Protein AF-A0AAE1JPR7-F1 (afdb_monomer_lite)

Foldseek 3Di:
DAFFADQDDDVPPHSDATQGQWDWDFADDPDPPGTDIDTLPGAAPPDRDRGFADKDWADDPPPDDIWIWTCDQFWIWTQDSVVSYTHTQDGNPDHADPPWAWAWYDDPQKIKTKTWDDPPPPPPPDPPDPPQADQTKIKIWIARNVVRDIDIDIDGDPDSDDDRNNPDDDDDDDDPDDD

InterPro domains:
  IPR015915 Kelch-type beta-propeller [G3DSA:2.120.10.80] (1-160)
  IPR015915 Kelch-type beta-propeller [SSF117281] (16-153)

pLDDT: mean 71.22, std 17.18, range [36.12, 96.44]

Organism: NCBI:txid499986

Sequence (179 aa):
MGGYGASNTISGVFPGDEYYRDAVVMELKNGFDGGKWREAGDMWGEEERMRFGKIIVVEDENQGCPSIFMLDGNEILRYDMSLNRWLYESRVPRKAPHNSSLGFVALDGELYVMTHSSVVDMTETRRRTRQHKRKGTLFIQIYNLKKKTWRSLVTKLPFSYPIDINNAILSSICLNWKV

Secondary structure (DSSP, 8-state):
-EE--EEEEETTTEEEEEE---EEEEE--SSSS-PEEEE---SSTTS--S---EEEEE--TTSPPPEEEEEETTEEEEEETTTTEEEEEEE-SSPPPTTPPEEEEEETTEEEEEEEE----TT-TT-TTS-TT---EEEEEEEETTTTEEEEEEEE-S-SS---TTTPPP---------

Radius of gyration: 19.96 Å; chains: 1; bounding box: 52×47×48 Å

Structure (mmCIF, N/CA/C/O backbone):
data_AF-A0AAE1JPR7-F1
#
_entry.id   AF-A0AAE1JPR7-F1
#
loop_
_atom_site.group_PDB
_atom_site.id
_atom_site.type_symbol
_atom_site.label_atom_id
_atom_site.label_alt_id
_atom_site.label_comp_id
_atom_site.label_asym_id
_atom_site.label_entity_id
_atom_site.label_seq_id
_atom_site.pdbx_PDB_ins_code
_atom_site.Cartn_x
_atom_site.Cartn_y
_atom_site.Cartn_z
_atom_site.occupancy
_atom_site.B_iso_or_equiv
_atom_site.auth_seq_id
_atom_site.auth_comp_id
_atom_site.auth_asym_id
_atom_site.auth_atom_id
_atom_site.pdbx_PDB_model_num
ATOM 1 N N . MET A 1 1 ? -5.648 12.099 -0.580 1.00 54.22 1 MET A N 1
ATOM 2 C CA . MET A 1 1 ? -4.533 12.593 0.248 1.00 54.22 1 MET A CA 1
ATOM 3 C C . MET A 1 1 ? -3.354 12.836 -0.658 1.00 54.22 1 MET A C 1
ATOM 5 O O . MET A 1 1 ? -3.000 11.948 -1.422 1.00 54.22 1 MET A O 1
ATOM 9 N N . GLY A 1 2 ? -2.799 14.032 -0.607 1.00 52.94 2 GLY A N 1
ATOM 10 C CA . GLY A 1 2 ? -1.578 14.391 -1.311 1.00 52.94 2 GLY A CA 1
ATOM 11 C C . GLY A 1 2 ? -0.968 15.570 -0.581 1.00 52.94 2 GLY A C 1
ATOM 12 O O . GLY A 1 2 ? -1.716 16.414 -0.088 1.00 52.94 2 GLY A O 1
ATOM 13 N N . GLY A 1 3 ? 0.352 15.577 -0.450 1.00 47.31 3 GLY A N 1
ATOM 14 C CA . GLY A 1 3 ? 1.070 16.749 0.017 1.00 47.31 3 GLY A CA 1
ATOM 15 C C . GLY A 1 3 ? 1.756 17.434 -1.142 1.00 47.31 3 GLY A C 1
ATOM 16 O O . GLY A 1 3 ? 2.196 16.766 -2.076 1.00 47.31 3 GLY A O 1
ATOM 17 N N . TYR A 1 4 ? 1.843 18.756 -1.076 1.00 48.88 4 TYR A N 1
ATOM 18 C CA . TYR A 1 4 ? 2.695 19.558 -1.944 1.00 48.88 4 TYR A CA 1
ATOM 19 C C . TYR A 1 4 ? 3.700 20.272 -1.052 1.00 48.88 4 TYR A C 1
ATOM 21 O O . TYR A 1 4 ? 3.312 21.034 -0.172 1.00 48.88 4 TYR A O 1
ATOM 29 N N . GLY A 1 5 ? 4.985 19.977 -1.241 1.00 46.78 5 GLY A N 1
ATOM 30 C CA . GLY A 1 5 ? 6.045 20.704 -0.564 1.00 46.78 5 GLY A CA 1
ATOM 31 C C . GLY A 1 5 ? 6.170 22.122 -1.102 1.00 46.78 5 GLY A C 1
ATOM 32 O O . GLY A 1 5 ? 5.936 22.366 -2.288 1.00 46.78 5 GLY A O 1
ATOM 33 N N . ALA A 1 6 ? 6.568 23.059 -0.242 1.00 47.19 6 ALA A N 1
ATOM 34 C CA . ALA A 1 6 ? 7.059 24.346 -0.707 1.00 47.19 6 ALA A CA 1
ATOM 35 C C . ALA A 1 6 ? 8.319 24.105 -1.554 1.00 47.19 6 ALA A C 1
ATOM 37 O O . ALA A 1 6 ? 9.256 23.436 -1.117 1.00 47.19 6 ALA A O 1
ATOM 38 N N . SER A 1 7 ? 8.342 24.625 -2.780 1.00 46.25 7 SER A N 1
ATOM 39 C CA . SER A 1 7 ? 9.504 24.525 -3.658 1.00 46.25 7 SER A CA 1
ATOM 40 C C . SER A 1 7 ? 10.636 25.395 -3.111 1.00 46.25 7 SER A C 1
ATOM 42 O O . SER A 1 7 ? 10.668 26.598 -3.370 1.00 46.25 7 SER A O 1
ATOM 44 N N . ASN A 1 8 ? 11.589 24.817 -2.383 1.00 45.84 8 ASN A N 1
ATOM 45 C CA . ASN A 1 8 ? 12.854 25.502 -2.149 1.00 45.84 8 ASN A CA 1
ATOM 46 C C . ASN A 1 8 ? 13.692 25.372 -3.419 1.00 45.84 8 ASN A C 1
ATOM 48 O O . ASN A 1 8 ? 14.137 24.287 -3.783 1.00 45.84 8 ASN A O 1
ATOM 52 N N . THR A 1 9 ? 13.866 26.473 -4.144 1.00 46.25 9 THR A N 1
ATOM 53 C CA . THR A 1 9 ? 14.738 26.510 -5.319 1.00 46.25 9 THR A CA 1
ATOM 54 C C . THR A 1 9 ? 16.204 26.515 -4.884 1.00 46.25 9 THR A C 1
ATOM 56 O O . THR A 1 9 ? 16.616 27.428 -4.168 1.00 46.25 9 THR A O 1
ATOM 59 N N . ILE A 1 10 ? 17.028 25.587 -5.373 1.00 45.53 10 ILE A N 1
ATOM 60 C CA . ILE A 1 10 ? 18.482 25.777 -5.380 1.00 45.53 10 ILE A CA 1
ATOM 61 C C . ILE A 1 10 ? 18.782 26.886 -6.394 1.00 45.53 10 ILE A C 1
ATOM 63 O O . ILE A 1 10 ? 18.442 26.786 -7.576 1.00 45.53 10 ILE A O 1
ATOM 67 N N . SER A 1 11 ? 19.400 27.970 -5.918 1.00 48.72 11 SER A N 1
ATOM 68 C CA . SER A 1 11 ? 19.859 29.102 -6.741 1.00 48.72 11 SER A CA 1
ATOM 69 C C . SER A 1 11 ? 18.761 29.820 -7.557 1.00 48.72 11 SER A C 1
ATOM 71 O O . SER A 1 11 ? 19.055 30.494 -8.537 1.00 48.72 11 SER A O 1
ATOM 73 N N . GLY A 1 12 ? 17.484 29.699 -7.171 1.00 49.91 12 GLY A N 1
ATOM 74 C CA . GLY A 1 12 ? 16.370 30.388 -7.841 1.00 49.91 12 GLY A CA 1
ATOM 75 C C . GLY A 1 12 ? 15.903 29.776 -9.170 1.00 49.91 12 GLY A C 1
ATOM 76 O O . GLY A 1 12 ? 15.055 30.376 -9.825 1.00 49.91 12 GLY A O 1
ATOM 77 N N . VAL A 1 13 ? 16.426 28.611 -9.586 1.00 50.47 13 VAL A N 1
ATOM 78 C CA . VAL A 1 13 ? 16.137 28.035 -10.922 1.00 50.47 13 VAL A CA 1
ATOM 79 C C . VAL A 1 13 ? 15.752 26.551 -10.890 1.00 50.47 13 VAL A C 1
ATOM 81 O O . VAL A 1 13 ? 14.931 26.127 -11.699 1.00 50.47 13 VAL A O 1
ATOM 84 N N . PHE A 1 14 ? 16.281 25.754 -9.957 1.00 39.28 14 PHE A N 1
ATOM 85 C CA . PHE A 1 14 ? 15.976 24.320 -9.870 1.00 39.28 14 PHE A CA 1
ATOM 86 C C . PHE A 1 14 ? 15.241 23.998 -8.565 1.00 39.28 14 PHE A C 1
ATOM 88 O O . PHE A 1 14 ? 15.759 24.365 -7.512 1.00 39.28 14 PHE A O 1
ATOM 95 N N . PRO A 1 15 ? 14.068 23.331 -8.581 1.00 43.97 15 PRO A N 1
ATOM 96 C CA . PRO A 1 15 ? 13.446 22.836 -7.355 1.00 43.97 15 PRO A CA 1
ATOM 97 C C . PRO A 1 15 ? 14.413 21.845 -6.703 1.00 43.97 15 PRO A C 1
ATOM 99 O O . PRO A 1 15 ? 14.786 20.839 -7.301 1.00 43.97 15 PRO A O 1
ATOM 102 N N . GLY A 1 16 ? 14.907 22.235 -5.534 1.00 47.12 16 GLY A N 1
ATOM 103 C CA . GLY A 1 16 ? 16.112 21.696 -4.933 1.00 47.12 16 GLY A CA 1
ATOM 104 C C . GLY A 1 16 ? 15.912 20.434 -4.133 1.00 47.12 16 GLY A C 1
ATOM 105 O O . GLY A 1 16 ? 16.775 19.581 -4.188 1.00 47.12 16 GLY A O 1
ATOM 106 N N . ASP A 1 17 ? 14.783 20.318 -3.442 1.00 44.16 17 ASP A N 1
ATOM 107 C CA . ASP A 1 17 ? 14.346 19.126 -2.723 1.00 44.16 17 ASP A CA 1
ATOM 108 C C . ASP A 1 17 ? 12.854 19.308 -2.395 1.00 44.16 17 ASP A C 1
ATOM 110 O O . ASP A 1 17 ? 12.421 20.382 -1.962 1.00 44.16 17 ASP A O 1
ATOM 114 N N . GLU A 1 18 ? 12.039 18.287 -2.665 1.00 52.62 18 GLU A N 1
ATOM 115 C CA . GLU A 1 18 ? 10.588 18.321 -2.452 1.00 52.62 18 GLU A CA 1
ATOM 116 C C . GLU A 1 18 ? 10.255 17.923 -0.999 1.00 52.62 18 GLU A C 1
ATOM 118 O O . GLU A 1 18 ? 10.012 16.758 -0.701 1.00 52.62 18 GLU A O 1
ATOM 123 N N . TYR A 1 19 ? 10.242 18.876 -0.064 1.00 50.69 19 TYR A N 1
ATOM 124 C CA . TYR A 1 19 ? 9.853 18.613 1.331 1.00 50.69 19 TYR A CA 1
ATOM 125 C C . TYR A 1 19 ? 8.326 18.529 1.473 1.00 50.69 19 TYR A C 1
ATOM 127 O O 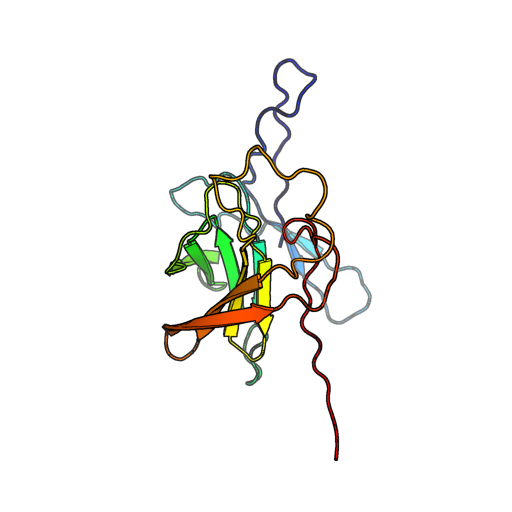. TYR A 1 19 ? 7.648 19.547 1.593 1.00 50.69 19 TYR A O 1
ATOM 135 N N . TYR A 1 20 ? 7.760 17.322 1.460 1.00 55.62 20 TYR A N 1
ATOM 136 C CA . TYR A 1 20 ? 6.313 17.098 1.572 1.00 55.62 20 TYR A CA 1
ATOM 137 C C . TYR A 1 20 ? 5.858 16.954 3.031 1.00 55.62 20 TYR A C 1
ATOM 139 O O . TYR A 1 20 ? 5.716 15.839 3.532 1.00 55.62 20 TYR A O 1
ATOM 147 N N . ARG A 1 21 ? 5.613 18.073 3.721 1.00 53.31 21 ARG A N 1
ATOM 148 C CA . ARG A 1 21 ? 5.190 18.034 5.132 1.00 53.31 21 ARG A CA 1
ATOM 149 C C . ARG A 1 21 ? 3.712 17.698 5.343 1.00 53.31 21 ARG A C 1
ATOM 151 O O . ARG A 1 21 ? 3.419 16.870 6.200 1.00 53.31 21 ARG A O 1
ATOM 158 N N . ASP A 1 22 ? 2.802 18.219 4.520 1.00 61.44 22 ASP A N 1
ATOM 159 C CA . ASP A 1 22 ? 1.376 18.212 4.881 1.00 61.44 22 ASP A CA 1
ATOM 160 C C . ASP A 1 22 ? 0.512 17.553 3.808 1.00 61.44 22 ASP A C 1
ATOM 162 O O . ASP A 1 22 ? 0.595 17.920 2.639 1.00 61.44 22 ASP A O 1
ATOM 166 N N . ALA A 1 23 ? -0.340 16.590 4.180 1.00 70.94 23 ALA A N 1
ATOM 167 C CA . ALA A 1 23 ? -1.385 16.112 3.276 1.00 70.94 23 ALA A CA 1
ATOM 168 C C . ALA A 1 23 ? -2.651 16.948 3.415 1.00 70.94 23 ALA A C 1
ATOM 170 O O . ALA A 1 23 ? -3.045 17.336 4.512 1.00 70.94 23 ALA A O 1
ATOM 171 N N . VAL A 1 24 ? -3.345 17.142 2.299 1.00 73.56 24 VAL A N 1
ATOM 172 C CA . VAL A 1 24 ? -4.694 17.706 2.294 1.00 73.56 24 VAL A CA 1
ATOM 173 C C . VAL A 1 24 ? -5.743 16.620 2.071 1.00 73.56 24 VAL A C 1
ATOM 175 O O . VAL A 1 24 ? -5.565 15.675 1.285 1.00 73.56 24 VAL A O 1
ATOM 178 N N . VAL A 1 25 ? -6.858 16.758 2.781 1.00 76.62 25 VAL A N 1
ATOM 179 C CA . VAL A 1 25 ? -8.041 15.902 2.678 1.00 76.62 25 VAL A CA 1
ATOM 180 C C . VAL A 1 25 ? -9.200 16.760 2.195 1.00 76.62 25 VAL A C 1
ATOM 182 O O . VAL A 1 25 ? -9.411 17.864 2.693 1.00 76.62 25 VAL A O 1
ATOM 185 N N . MET A 1 26 ? -9.949 16.254 1.218 1.00 78.94 26 MET A N 1
ATOM 186 C CA . MET A 1 26 ? -11.197 16.871 0.789 1.00 78.94 26 MET A CA 1
ATOM 187 C C . MET A 1 26 ? -12.350 16.212 1.537 1.00 78.94 26 MET A C 1
ATOM 189 O O . MET A 1 26 ? -12.561 15.004 1.427 1.00 78.94 26 MET A O 1
ATOM 193 N N . GLU A 1 27 ? -13.099 17.007 2.287 1.00 77.56 27 GLU A N 1
ATOM 194 C CA . GLU A 1 27 ? -14.350 16.576 2.893 1.00 77.56 27 GLU A CA 1
ATOM 195 C C . GLU A 1 27 ? -15.466 16.682 1.853 1.00 77.56 27 GLU A C 1
ATOM 197 O O . GLU A 1 27 ? -15.906 17.781 1.512 1.00 77.56 27 GLU A O 1
ATOM 202 N N . LEU A 1 28 ? -15.911 15.538 1.336 1.00 69.62 28 LEU A N 1
ATOM 203 C CA . LEU A 1 28 ? -17.094 15.451 0.486 1.00 69.62 28 LEU A CA 1
ATOM 204 C C . LEU A 1 28 ? -18.331 15.477 1.387 1.00 69.62 28 LEU A C 1
ATOM 206 O O . LEU A 1 28 ? -18.575 14.538 2.143 1.00 69.62 28 LEU A O 1
ATOM 210 N N . LYS A 1 29 ? -19.108 16.559 1.327 1.00 70.44 29 LYS A N 1
ATOM 211 C CA . LYS A 1 29 ? -20.447 16.587 1.926 1.00 70.44 29 LYS A CA 1
ATOM 212 C C . LYS A 1 29 ? -21.425 15.898 0.977 1.00 70.44 29 LYS A C 1
ATOM 214 O O . LYS A 1 29 ? -21.203 15.881 -0.228 1.00 70.44 29 LYS A O 1
ATOM 219 N N . ASN A 1 30 ? -22.507 15.331 1.512 1.00 56.31 30 ASN A N 1
ATOM 220 C CA . ASN A 1 30 ? -23.567 14.736 0.695 1.00 56.31 30 ASN A CA 1
ATOM 221 C C . ASN A 1 30 ? -24.214 15.822 -0.186 1.00 56.31 30 ASN A C 1
ATOM 223 O O . ASN A 1 30 ? -25.094 16.548 0.269 1.00 56.31 30 ASN A O 1
ATOM 227 N N . GLY A 1 31 ? -23.741 15.957 -1.426 1.00 62.38 31 GLY A N 1
ATOM 228 C CA . GLY A 1 31 ? -24.182 16.956 -2.398 1.00 62.38 31 GLY A CA 1
ATOM 229 C C . GLY A 1 31 ? -23.078 17.315 -3.398 1.00 62.38 31 GLY A C 1
ATOM 230 O O . GLY A 1 31 ? -21.902 17.069 -3.155 1.00 62.38 31 GLY A O 1
ATOM 231 N N . PHE A 1 32 ? -23.459 17.905 -4.533 1.00 56.16 32 PHE A N 1
ATOM 232 C CA . PHE A 1 32 ? -22.534 18.359 -5.587 1.00 56.16 32 PHE A CA 1
ATOM 233 C C . PHE A 1 32 ? -21.767 19.649 -5.230 1.00 56.16 32 PHE A C 1
ATOM 235 O O . PHE A 1 32 ? -21.014 20.162 -6.057 1.00 56.16 32 PHE A O 1
ATOM 242 N N . ASP A 1 33 ? -21.944 20.174 -4.014 1.00 59.47 33 ASP A N 1
ATOM 243 C CA . ASP A 1 33 ? -21.195 21.324 -3.516 1.00 59.47 33 ASP A CA 1
ATOM 244 C C . ASP A 1 33 ? -19.767 20.889 -3.196 1.00 59.47 33 ASP A C 1
ATOM 246 O O . ASP A 1 33 ? -19.515 20.196 -2.208 1.00 59.47 33 ASP A O 1
ATOM 250 N N . GLY A 1 34 ? -18.848 21.278 -4.086 1.00 60.34 34 GLY A N 1
ATOM 251 C CA . GLY A 1 34 ? -17.422 20.971 -4.043 1.00 60.34 34 GLY A CA 1
ATOM 252 C C . GLY A 1 34 ? -16.866 20.920 -2.620 1.00 60.34 34 GLY A C 1
ATOM 253 O O . GLY A 1 34 ? -16.976 21.876 -1.852 1.00 60.34 34 GLY A O 1
ATOM 254 N N . GLY A 1 35 ? -16.295 19.766 -2.273 1.00 71.62 35 GLY A N 1
ATOM 255 C CA . GLY A 1 35 ? -15.846 19.464 -0.922 1.00 71.62 35 GLY A CA 1
ATOM 256 C C . GLY A 1 35 ? -14.831 20.469 -0.377 1.00 71.62 35 GLY A C 1
ATOM 257 O O . GLY A 1 35 ? -14.044 21.065 -1.117 1.00 71.62 35 GLY A O 1
ATOM 258 N N . LYS A 1 36 ? -14.825 20.653 0.946 1.00 80.81 36 LYS A N 1
ATOM 259 C CA . LYS A 1 36 ? -13.883 21.565 1.605 1.00 80.81 36 LYS A CA 1
ATOM 260 C C . LYS A 1 36 ? -12.538 20.866 1.775 1.00 80.81 36 LYS A C 1
ATOM 262 O O . LYS A 1 36 ? -12.458 19.824 2.424 1.00 80.81 36 LYS A O 1
ATOM 267 N N . TRP A 1 37 ? -11.479 21.451 1.223 1.00 79.44 37 TRP A N 1
ATOM 268 C CA . TRP A 1 37 ? -10.114 21.034 1.528 1.00 79.44 37 TRP A CA 1
ATOM 269 C C . TRP A 1 37 ? -9.733 21.465 2.943 1.00 79.44 37 TRP A C 1
ATOM 271 O O . TRP A 1 37 ? -10.009 22.594 3.357 1.00 79.44 37 TRP A O 1
ATOM 281 N N . ARG A 1 38 ? -9.086 20.567 3.679 1.00 79.88 38 ARG A N 1
ATOM 282 C CA . ARG A 1 38 ? -8.457 20.853 4.968 1.00 79.88 38 ARG A CA 1
ATOM 283 C C . ARG A 1 38 ? -7.104 20.164 5.049 1.00 79.88 38 ARG A C 1
ATOM 285 O O . ARG A 1 38 ? -6.917 19.093 4.468 1.00 79.88 38 ARG A O 1
ATOM 292 N N . GLU A 1 39 ? -6.184 20.771 5.780 1.00 78.88 39 GLU A N 1
ATOM 293 C CA . GLU A 1 39 ? -4.924 20.131 6.142 1.00 78.88 39 GLU A CA 1
ATOM 294 C C . GLU A 1 39 ? -5.205 18.951 7.079 1.00 78.88 39 GLU A C 1
ATOM 296 O O . GLU A 1 39 ? -6.048 19.037 7.976 1.00 78.88 39 GLU A O 1
ATOM 301 N N . ALA A 1 40 ? -4.530 17.828 6.837 1.00 76.25 40 ALA A N 1
ATOM 302 C CA . ALA A 1 40 ? -4.590 16.656 7.702 1.00 76.25 40 ALA A CA 1
ATOM 303 C C . ALA A 1 40 ? -3.801 16.870 9.005 1.00 76.25 40 ALA A C 1
ATOM 305 O O . ALA A 1 40 ? -4.055 16.173 9.979 1.00 76.25 40 ALA A O 1
ATOM 306 N N . GLY A 1 41 ? -2.880 17.839 9.044 1.00 77.00 41 GLY A N 1
ATOM 307 C CA . GLY A 1 41 ? -1.943 18.038 10.152 1.00 77.00 41 GLY A CA 1
ATOM 308 C C . GLY A 1 41 ? -0.764 17.060 10.106 1.00 77.00 41 GLY A C 1
ATOM 309 O O . GLY A 1 41 ? -0.549 16.391 9.096 1.00 77.00 41 GLY A O 1
ATOM 310 N N . ASP A 1 42 ? -0.007 16.973 11.203 1.00 78.69 42 ASP A N 1
ATOM 311 C CA . ASP A 1 42 ? 1.161 16.088 11.307 1.00 78.69 42 ASP A CA 1
ATOM 312 C C . ASP A 1 42 ? 0.754 14.609 11.218 1.00 78.69 42 ASP A C 1
ATOM 314 O O . ASP A 1 42 ? 0.026 14.101 12.077 1.00 78.69 42 ASP A O 1
ATOM 318 N N . MET A 1 43 ? 1.250 13.936 10.175 1.00 79.38 43 MET A N 1
ATOM 3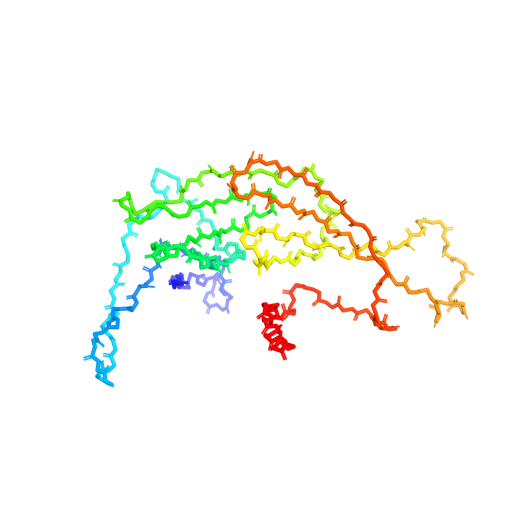19 C CA . MET A 1 43 ? 1.025 12.511 9.918 1.00 79.38 43 MET A CA 1
ATOM 320 C C . MET A 1 43 ? 2.253 11.625 10.131 1.00 79.38 43 MET A C 1
ATOM 322 O O . MET A 1 43 ? 2.152 10.397 10.022 1.00 79.38 43 MET A O 1
ATOM 326 N N . TRP A 1 44 ? 3.408 12.233 10.388 1.00 74.62 44 TRP A N 1
ATOM 327 C CA . TRP A 1 44 ? 4.706 11.561 10.408 1.00 74.62 44 TRP A CA 1
ATOM 328 C C . TRP A 1 44 ? 5.274 11.447 11.826 1.00 74.62 44 TRP A C 1
ATOM 330 O O . TRP A 1 44 ? 6.027 10.516 12.113 1.00 74.62 44 TRP A O 1
ATOM 340 N N . GLY A 1 45 ? 4.841 12.308 12.749 1.00 72.75 45 GLY A N 1
ATOM 341 C CA . GLY A 1 45 ? 5.283 12.291 14.134 1.00 72.75 45 GLY A CA 1
ATOM 342 C C . GLY A 1 45 ? 6.625 12.983 14.336 1.00 72.75 45 GLY A C 1
ATOM 343 O O . GLY A 1 45 ? 6.818 14.112 13.907 1.00 72.75 45 GLY A O 1
ATOM 344 N N . GLU A 1 46 ? 7.547 12.323 15.043 1.00 60.72 46 GLU A N 1
ATOM 345 C CA . GLU A 1 46 ? 8.865 12.896 15.369 1.00 60.72 46 GLU A CA 1
ATOM 346 C C . GLU A 1 46 ? 9.856 12.844 14.194 1.00 60.72 46 GLU A C 1
ATOM 348 O O . GLU A 1 46 ? 10.872 13.536 14.215 1.00 60.72 46 GLU A O 1
ATOM 353 N N . GLU A 1 47 ? 9.567 12.044 13.164 1.00 60.09 47 GLU A N 1
ATOM 354 C CA . GLU A 1 47 ? 10.425 11.884 11.992 1.00 60.09 47 GLU A CA 1
ATOM 355 C C . GLU A 1 47 ? 9.861 12.633 10.782 1.00 60.09 47 GLU A C 1
ATOM 357 O O . GLU A 1 47 ? 8.700 12.481 10.410 1.00 60.09 47 GLU A O 1
ATOM 362 N N . GLU A 1 48 ? 10.711 13.410 10.115 1.00 55.31 48 GLU A N 1
ATOM 363 C CA . GLU A 1 48 ? 10.382 14.094 8.867 1.00 55.31 48 GLU A CA 1
ATOM 364 C C . GLU A 1 48 ? 10.705 13.169 7.677 1.00 55.31 48 GLU A C 1
ATOM 366 O O . GLU A 1 48 ? 11.861 12.782 7.492 1.00 55.31 48 GLU A O 1
ATOM 371 N N . ARG A 1 49 ? 9.707 12.776 6.867 1.00 58.34 49 ARG A N 1
ATOM 372 C CA . ARG A 1 49 ? 9.922 11.925 5.676 1.00 58.34 49 ARG A CA 1
ATOM 373 C C . ARG A 1 49 ? 9.828 12.697 4.359 1.00 58.34 49 ARG A C 1
ATOM 375 O O . ARG A 1 49 ? 9.054 13.636 4.211 1.00 58.34 49 ARG A O 1
ATOM 382 N N . MET A 1 50 ? 10.643 12.258 3.393 1.00 55.12 50 MET A N 1
ATOM 383 C CA . MET A 1 50 ? 11.020 13.014 2.191 1.00 55.12 50 MET A CA 1
ATOM 384 C C . MET A 1 50 ? 10.036 12.968 1.013 1.00 55.12 50 MET A C 1
ATOM 386 O O . MET A 1 50 ? 10.141 13.821 0.147 1.00 55.12 50 MET A O 1
ATOM 390 N N . ARG A 1 51 ? 9.087 12.031 0.924 1.00 67.50 51 ARG A N 1
ATOM 391 C CA . ARG A 1 51 ? 8.065 11.990 -0.144 1.00 67.50 51 ARG A CA 1
ATOM 392 C C . ARG A 1 51 ? 7.078 10.868 0.143 1.00 67.50 51 ARG A C 1
ATOM 394 O O . ARG A 1 51 ? 7.480 9.830 0.660 1.00 67.50 51 ARG A O 1
ATOM 401 N N . PHE A 1 52 ? 5.811 11.021 -0.245 1.00 70.25 52 PHE A N 1
ATOM 402 C CA . PHE A 1 52 ? 4.907 9.870 -0.253 1.00 70.25 52 PHE A CA 1
ATOM 403 C C . PHE A 1 52 ? 5.378 8.835 -1.279 1.00 70.25 52 PHE A C 1
ATOM 405 O O . PHE A 1 52 ? 5.593 9.149 -2.453 1.00 70.25 52 PHE A O 1
ATOM 412 N N . GLY A 1 53 ? 5.493 7.587 -0.833 1.00 77.69 53 GLY A N 1
ATOM 413 C CA . GLY A 1 53 ? 5.612 6.430 -1.708 1.00 77.69 53 GLY A CA 1
ATOM 414 C C . GLY A 1 53 ? 4.329 6.172 -2.509 1.00 77.69 53 GLY A C 1
ATOM 415 O O . GLY A 1 53 ? 3.409 6.991 -2.551 1.00 77.69 53 GLY A O 1
ATOM 416 N N . LYS A 1 54 ? 4.228 5.005 -3.151 1.00 84.38 54 LYS A N 1
ATOM 417 C CA . LYS A 1 54 ? 2.997 4.642 -3.876 1.00 84.38 54 LYS A CA 1
ATOM 418 C C . LYS A 1 54 ? 1.876 4.383 -2.869 1.00 84.38 54 LYS A C 1
ATOM 420 O O . LYS A 1 54 ? 1.979 3.442 -2.087 1.00 84.38 54 LYS A O 1
ATOM 425 N N . ILE A 1 55 ? 0.822 5.199 -2.893 1.00 86.25 55 ILE A N 1
ATOM 426 C CA . ILE A 1 55 ? -0.350 5.053 -2.018 1.00 86.25 55 ILE A CA 1
ATOM 427 C C . ILE A 1 55 ? -1.444 4.281 -2.751 1.00 86.25 55 ILE A C 1
ATOM 429 O O . ILE A 1 55 ? -1.747 4.570 -3.907 1.00 86.25 55 ILE A O 1
ATOM 433 N N . ILE A 1 56 ? -2.064 3.332 -2.059 1.00 88.19 56 ILE A N 1
ATOM 434 C CA . ILE A 1 56 ? -3.255 2.618 -2.517 1.00 88.19 56 ILE A CA 1
ATOM 435 C C . ILE A 1 56 ? -4.319 2.619 -1.425 1.00 88.19 56 ILE A C 1
ATOM 437 O O . ILE A 1 56 ? -4.018 2.662 -0.230 1.00 88.19 56 ILE A O 1
ATOM 441 N N . VAL A 1 57 ? -5.571 2.552 -1.858 1.00 87.94 57 VAL A N 1
ATOM 442 C CA . VAL A 1 57 ? -6.732 2.418 -0.983 1.00 87.94 57 VAL A CA 1
ATOM 443 C C . VAL A 1 57 ? -7.296 1.018 -1.173 1.00 87.94 57 VAL A C 1
ATOM 445 O O . VAL A 1 57 ? -7.472 0.564 -2.302 1.00 87.94 57 VAL A O 1
ATOM 448 N N . VAL A 1 58 ? -7.535 0.329 -0.065 1.00 86.50 58 VAL A N 1
ATOM 449 C CA . VAL A 1 58 ? -8.166 -0.986 -0.017 1.00 86.50 58 VAL A CA 1
ATOM 450 C C . VAL A 1 58 ? -9.546 -0.789 0.583 1.00 86.50 58 VAL A C 1
ATOM 452 O O . VAL A 1 58 ? -9.673 -0.368 1.736 1.00 86.50 58 VAL A O 1
ATOM 455 N N . GLU A 1 59 ? -10.572 -1.066 -0.209 1.00 80.31 59 GLU A N 1
ATOM 456 C CA . GLU A 1 59 ? -11.948 -1.080 0.274 1.00 80.31 59 GLU A CA 1
ATOM 457 C C . GLU A 1 59 ? -12.146 -2.267 1.223 1.00 80.31 59 GLU A C 1
ATOM 459 O O . GLU A 1 59 ? -11.642 -3.365 0.976 1.00 80.31 59 GLU A O 1
ATOM 464 N N . ASP A 1 60 ? -12.847 -2.034 2.331 1.00 68.56 60 ASP A N 1
ATOM 465 C CA . ASP A 1 60 ? -13.279 -3.113 3.211 1.00 68.56 60 ASP A CA 1
ATOM 466 C C . ASP A 1 60 ? -14.597 -3.686 2.679 1.00 68.56 60 ASP A C 1
ATOM 468 O O . ASP A 1 60 ? -15.583 -2.966 2.521 1.00 68.56 60 ASP A O 1
ATOM 472 N N . GLU A 1 61 ? -14.622 -4.992 2.422 1.00 61.22 61 GLU A N 1
ATOM 473 C CA . GLU A 1 61 ? -15.807 -5.713 1.943 1.00 61.22 61 GLU A CA 1
ATOM 474 C C . GLU A 1 61 ? -16.967 -5.662 2.955 1.00 61.22 61 GLU A C 1
ATOM 476 O O . GLU A 1 61 ? -18.128 -5.818 2.580 1.00 61.22 61 GLU A O 1
ATOM 481 N N . ASN A 1 62 ? -16.673 -5.403 4.234 1.00 56.00 62 ASN A N 1
ATOM 482 C CA . ASN A 1 62 ? -17.630 -5.482 5.339 1.00 56.00 62 ASN A CA 1
ATOM 483 C C . ASN A 1 62 ? -18.176 -4.120 5.816 1.00 56.00 62 ASN A C 1
ATOM 485 O O . ASN A 1 62 ? -18.478 -3.967 6.998 1.00 56.00 62 ASN A O 1
ATOM 489 N N . GLN A 1 63 ? -18.335 -3.134 4.922 1.00 54.66 63 GLN A N 1
ATOM 490 C CA . GLN A 1 63 ? -18.851 -1.782 5.242 1.00 54.66 63 GLN A CA 1
ATOM 491 C C . GLN A 1 63 ? -17.976 -0.962 6.216 1.00 54.66 63 GLN A C 1
ATOM 493 O O . GLN A 1 63 ? -18.429 0.048 6.758 1.00 54.66 63 GLN A O 1
ATOM 498 N N . GLY A 1 64 ? -16.724 -1.368 6.443 1.00 64.19 64 GLY A N 1
ATOM 499 C CA . GLY A 1 64 ? -15.770 -0.620 7.257 1.00 64.19 64 GLY A CA 1
ATOM 500 C C . GLY A 1 64 ? -15.144 0.571 6.529 1.00 64.19 64 GLY A C 1
ATOM 501 O O . GLY A 1 64 ? -15.272 0.749 5.317 1.00 64.19 64 GLY A O 1
ATOM 502 N N . CYS A 1 65 ? -14.434 1.408 7.288 1.00 70.12 65 CYS A N 1
ATOM 503 C CA . CYS A 1 65 ? -13.651 2.500 6.719 1.00 70.12 65 CYS A CA 1
ATOM 504 C C . CYS A 1 65 ? -12.538 1.940 5.810 1.00 70.12 65 CYS A C 1
ATOM 506 O O . CYS A 1 65 ? -11.872 0.971 6.195 1.00 70.12 65 CYS A O 1
ATOM 508 N N . PRO A 1 66 ? -12.278 2.554 4.640 1.00 82.50 66 PRO A N 1
ATOM 509 C CA . PRO A 1 66 ? -11.237 2.087 3.736 1.00 82.50 66 PRO A CA 1
ATOM 510 C C . PRO A 1 66 ? -9.872 2.101 4.428 1.00 82.50 66 PRO A C 1
ATOM 512 O O . PRO A 1 66 ? -9.544 3.015 5.188 1.00 82.50 66 PRO A O 1
ATOM 515 N N . SER A 1 67 ? -9.056 1.089 4.150 1.00 87.88 67 SER A N 1
ATOM 516 C CA . SER A 1 67 ? -7.688 1.020 4.658 1.00 87.88 67 SER A CA 1
ATOM 517 C C . SER A 1 67 ? -6.727 1.607 3.635 1.00 87.88 67 SER A C 1
ATOM 519 O O . SER A 1 67 ? -6.765 1.259 2.457 1.00 87.88 67 SER A O 1
ATOM 521 N N . ILE A 1 68 ? -5.852 2.504 4.079 1.00 89.38 68 ILE A N 1
ATOM 522 C CA . ILE A 1 68 ? -4.928 3.220 3.197 1.00 89.38 68 ILE A CA 1
ATOM 523 C C . ILE A 1 68 ? -3.517 2.729 3.481 1.00 89.38 68 ILE A C 1
ATOM 525 O O . ILE A 1 68 ? -3.084 2.697 4.634 1.00 89.38 68 ILE A O 1
ATOM 529 N N . PHE A 1 69 ? -2.808 2.346 2.424 1.00 90.69 69 PHE A N 1
ATOM 530 C CA . PHE A 1 69 ? -1.455 1.814 2.509 1.00 90.69 69 PHE A CA 1
ATOM 531 C C . PHE A 1 69 ? -0.512 2.595 1.613 1.00 90.69 69 PHE A C 1
ATOM 533 O O . PHE A 1 69 ? -0.889 3.039 0.531 1.00 90.69 69 PHE A O 1
ATOM 540 N N . MET A 1 70 ? 0.735 2.709 2.045 1.00 89.62 70 MET A N 1
ATOM 541 C CA . MET A 1 70 ? 1.815 3.311 1.284 1.00 89.62 70 MET A CA 1
ATOM 542 C C . MET A 1 70 ? 2.960 2.316 1.160 1.00 89.62 70 MET A C 1
ATOM 544 O O . MET A 1 70 ? 3.378 1.733 2.156 1.00 89.62 70 MET A O 1
ATOM 548 N N . LEU A 1 71 ? 3.484 2.153 -0.051 1.00 88.50 71 LEU A N 1
ATOM 549 C CA . LEU A 1 71 ? 4.748 1.474 -0.301 1.00 88.50 71 LEU A CA 1
ATOM 550 C C . LEU A 1 71 ? 5.862 2.518 -0.403 1.00 88.50 71 LEU A C 1
ATOM 552 O O . LEU A 1 71 ? 5.951 3.231 -1.406 1.00 88.50 71 LEU A O 1
ATOM 556 N N . ASP A 1 72 ? 6.701 2.576 0.624 1.00 84.75 72 ASP A N 1
ATOM 557 C CA . ASP A 1 72 ? 7.875 3.442 0.727 1.00 84.75 72 ASP A CA 1
ATOM 558 C C . ASP A 1 72 ? 9.149 2.589 0.629 1.00 84.75 72 ASP A C 1
ATOM 560 O O . ASP A 1 72 ? 9.508 1.829 1.533 1.00 84.75 72 ASP A O 1
ATOM 564 N N . GLY A 1 73 ? 9.792 2.620 -0.539 1.00 82.25 73 GLY A N 1
ATOM 565 C CA . GLY A 1 73 ? 10.889 1.714 -0.868 1.00 82.25 73 GLY A CA 1
ATOM 566 C C . GLY A 1 73 ? 10.460 0.241 -0.808 1.00 82.25 73 GLY A C 1
ATOM 567 O O . GLY A 1 73 ? 9.873 -0.280 -1.751 1.00 82.25 73 GLY A O 1
ATOM 568 N N . ASN A 1 74 ? 10.787 -0.444 0.292 1.00 86.56 74 ASN A N 1
ATOM 569 C CA . ASN A 1 74 ? 10.373 -1.834 0.551 1.00 86.56 74 ASN A CA 1
ATOM 570 C C . ASN A 1 74 ? 9.510 -1.972 1.814 1.00 86.56 74 ASN A C 1
ATOM 572 O O . ASN A 1 74 ? 9.235 -3.094 2.239 1.00 86.56 74 ASN A O 1
ATOM 576 N N . GLU A 1 75 ? 9.143 -0.867 2.449 1.00 90.56 75 GLU A N 1
ATOM 577 C CA . GLU A 1 75 ? 8.296 -0.846 3.634 1.00 90.56 75 GLU A CA 1
ATOM 578 C C . GLU A 1 75 ? 6.868 -0.526 3.220 1.00 90.56 75 GLU A C 1
ATOM 580 O O . GLU A 1 75 ? 6.620 0.315 2.358 1.00 90.56 75 GLU A O 1
ATOM 585 N N . ILE A 1 76 ? 5.927 -1.234 3.827 1.00 91.94 76 ILE A N 1
ATOM 586 C CA . ILE A 1 76 ? 4.508 -0.949 3.718 1.00 91.94 76 ILE A CA 1
ATOM 587 C C . ILE A 1 76 ? 4.105 -0.283 5.021 1.00 91.94 76 ILE A C 1
ATOM 589 O O . ILE A 1 76 ? 4.269 -0.864 6.097 1.00 91.94 76 ILE A O 1
ATOM 593 N N . LEU A 1 77 ? 3.571 0.926 4.903 1.00 91.75 77 LEU A N 1
ATOM 594 C CA . LEU A 1 77 ? 2.947 1.647 5.998 1.00 91.75 77 LEU A CA 1
ATOM 595 C C . LEU A 1 77 ? 1.432 1.618 5.819 1.00 91.75 77 LEU A C 1
ATOM 597 O O . LEU A 1 77 ? 0.930 1.688 4.695 1.00 91.75 77 LEU A O 1
ATOM 601 N N . ARG A 1 78 ? 0.704 1.543 6.925 1.00 91.69 78 ARG A N 1
ATOM 602 C CA . ARG A 1 78 ? -0.748 1.684 6.993 1.00 91.69 78 ARG A CA 1
ATOM 603 C C . ARG A 1 78 ? -1.083 3.006 7.661 1.00 91.69 78 ARG A C 1
ATOM 605 O O . ARG A 1 78 ? -0.509 3.337 8.693 1.00 91.69 78 ARG A O 1
ATOM 612 N N . TYR A 1 79 ? -2.024 3.744 7.097 1.00 87.94 79 TYR A N 1
ATOM 613 C CA . TYR A 1 79 ? -2.510 4.966 7.717 1.00 87.94 79 TYR A CA 1
ATOM 614 C C . TYR A 1 79 ? -3.589 4.650 8.755 1.00 87.94 79 TYR A C 1
ATOM 616 O O . TYR A 1 79 ? -4.599 4.010 8.445 1.00 87.94 79 TYR A O 1
ATOM 624 N N . ASP A 1 80 ? -3.373 5.108 9.982 1.00 88.06 80 ASP A N 1
ATOM 625 C CA . ASP A 1 80 ? -4.356 5.097 11.054 1.00 88.06 80 ASP A CA 1
ATOM 626 C C . ASP A 1 80 ? -5.072 6.450 11.093 1.00 88.06 80 ASP A C 1
ATOM 628 O O . ASP A 1 80 ? -4.492 7.477 11.451 1.00 88.06 80 ASP A O 1
ATOM 632 N N . MET A 1 81 ? -6.352 6.444 10.719 1.00 84.31 81 MET A N 1
ATOM 633 C CA . MET A 1 81 ? -7.178 7.653 10.678 1.00 84.31 81 MET A CA 1
ATOM 634 C C . MET A 1 81 ? -7.504 8.219 12.066 1.00 84.31 81 MET A C 1
ATOM 636 O O . MET A 1 81 ? -7.791 9.406 12.173 1.00 84.31 81 MET A O 1
ATOM 640 N N . SER A 1 82 ? -7.483 7.394 13.118 1.00 86.25 82 SER A N 1
ATOM 641 C CA . SER A 1 82 ? -7.789 7.827 14.488 1.00 86.25 82 SER A CA 1
ATOM 642 C C . SER A 1 82 ? -6.610 8.547 15.134 1.00 86.25 82 SER A C 1
ATOM 644 O O . SER A 1 82 ? -6.796 9.539 15.834 1.00 86.25 82 SER A O 1
ATOM 646 N N . LEU A 1 83 ? -5.395 8.079 14.845 1.00 85.88 83 LEU A N 1
ATOM 647 C CA . LEU A 1 83 ? -4.152 8.691 15.309 1.00 85.88 83 LEU A CA 1
ATOM 648 C C . LEU A 1 83 ? -3.635 9.767 14.358 1.00 85.88 83 LEU A C 1
ATOM 650 O O . LEU A 1 83 ? -2.695 10.473 14.717 1.00 85.88 83 LEU A O 1
ATOM 654 N N . ASN A 1 84 ? -4.222 9.862 13.161 1.00 84.81 84 ASN A N 1
ATOM 655 C CA . ASN A 1 84 ? -3.722 10.672 12.059 1.00 84.81 84 ASN A CA 1
ATOM 656 C C . ASN A 1 84 ? -2.250 10.349 11.759 1.00 84.81 84 ASN A C 1
ATOM 658 O O . ASN A 1 84 ? -1.444 11.260 11.665 1.00 84.81 84 ASN A O 1
ATOM 662 N N . ARG A 1 85 ? -1.858 9.067 11.683 1.00 85.75 85 ARG A N 1
ATOM 663 C CA . ARG A 1 85 ? -0.439 8.666 11.570 1.00 85.75 85 ARG A CA 1
ATOM 664 C C . ARG A 1 85 ? -0.207 7.498 10.629 1.00 85.75 85 ARG A C 1
ATOM 666 O O . ARG A 1 85 ? -1.028 6.588 10.529 1.00 85.75 85 ARG A O 1
ATOM 673 N N . TRP A 1 86 ? 0.960 7.488 9.991 1.00 86.38 86 TRP A N 1
ATOM 674 C CA . TRP A 1 86 ? 1.474 6.303 9.308 1.00 86.38 86 TRP A CA 1
ATOM 675 C C . TRP A 1 86 ? 2.120 5.344 10.303 1.00 86.38 86 TRP A C 1
ATOM 677 O O . TRP A 1 86 ? 3.018 5.714 11.053 1.00 86.38 86 TRP A O 1
ATOM 687 N N . LEU A 1 87 ? 1.673 4.094 10.284 1.00 89.44 87 LEU A N 1
ATOM 688 C CA . LEU A 1 87 ? 2.185 3.013 11.115 1.00 89.44 87 LEU A CA 1
ATOM 689 C C . LEU A 1 87 ? 2.855 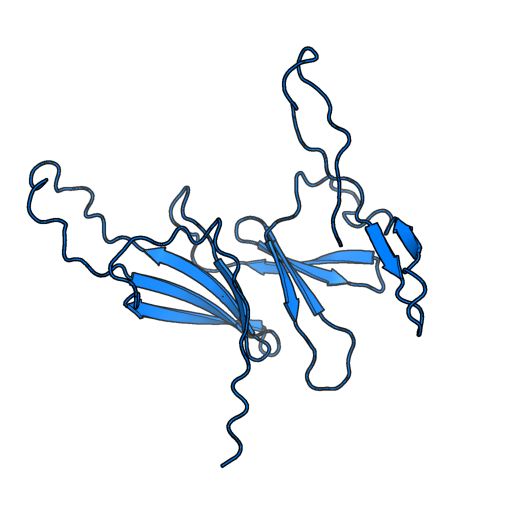1.962 10.236 1.00 89.44 87 LEU A C 1
ATOM 691 O O . LEU A 1 87 ? 2.400 1.680 9.129 1.00 89.44 87 LEU A O 1
ATOM 695 N N . TYR A 1 88 ? 3.920 1.347 10.738 1.00 91.75 88 TYR A N 1
ATOM 696 C CA . TYR A 1 88 ? 4.550 0.221 10.058 1.00 91.75 88 TYR A CA 1
ATOM 697 C C . TYR A 1 88 ? 3.592 -0.978 9.983 1.00 91.75 88 TYR A C 1
ATOM 699 O O . TYR A 1 88 ? 3.051 -1.412 10.998 1.00 91.75 88 TYR A O 1
ATOM 707 N N . GLU A 1 89 ? 3.405 -1.531 8.784 1.00 93.88 89 GLU A N 1
ATOM 708 C CA . GLU A 1 89 ? 2.537 -2.689 8.536 1.00 93.88 89 GLU A CA 1
ATOM 709 C C . GLU A 1 89 ? 3.365 -3.931 8.191 1.00 93.88 89 GLU A C 1
ATOM 711 O O . GLU A 1 89 ? 3.215 -4.993 8.797 1.00 93.88 89 GLU A O 1
ATOM 716 N N . SER A 1 90 ? 4.249 -3.830 7.197 1.00 94.56 90 SER A N 1
ATOM 717 C CA . SER A 1 90 ? 5.085 -4.955 6.780 1.00 94.56 90 SER A CA 1
ATOM 718 C C . SER A 1 90 ? 6.271 -4.508 5.935 1.00 94.56 90 SER A C 1
ATOM 720 O O . SER A 1 90 ? 6.380 -3.353 5.538 1.00 94.56 90 SER A O 1
ATOM 722 N N . ARG A 1 91 ? 7.144 -5.454 5.592 1.00 92.75 91 ARG A N 1
ATOM 723 C CA . ARG A 1 91 ? 8.259 -5.245 4.671 1.00 92.75 91 ARG A CA 1
ATOM 724 C C . ARG A 1 91 ? 8.192 -6.257 3.543 1.00 92.75 91 ARG A C 1
ATOM 726 O O . ARG A 1 91 ? 8.016 -7.449 3.789 1.00 92.75 91 ARG A O 1
ATOM 733 N N . VAL A 1 92 ? 8.385 -5.785 2.317 1.00 91.25 92 VAL A N 1
ATOM 734 C CA . VAL A 1 92 ? 8.456 -6.627 1.123 1.00 91.25 92 VAL A CA 1
ATOM 735 C C . VAL A 1 92 ? 9.632 -7.611 1.270 1.00 91.25 92 VAL A C 1
ATOM 737 O O . VAL A 1 92 ? 10.774 -7.158 1.410 1.00 91.25 92 VAL A O 1
ATOM 740 N N . PRO A 1 93 ? 9.399 -8.941 1.239 1.00 88.38 93 PRO A N 1
ATOM 741 C CA . PRO A 1 93 ? 10.426 -9.933 1.566 1.00 88.38 93 PRO A CA 1
ATOM 742 C C . PRO A 1 93 ? 11.637 -9.901 0.636 1.00 88.38 93 PRO A C 1
ATOM 744 O O . PRO A 1 93 ? 12.781 -9.962 1.085 1.00 88.38 93 PRO A O 1
ATOM 747 N N . ARG A 1 94 ? 11.400 -9.807 -0.676 1.00 83.44 94 ARG A N 1
ATOM 748 C CA . ARG A 1 94 ? 12.456 -9.671 -1.678 1.00 83.44 94 ARG A CA 1
ATOM 749 C C . ARG A 1 94 ? 12.510 -8.239 -2.158 1.00 83.44 94 ARG A C 1
ATOM 751 O O . ARG A 1 94 ? 11.575 -7.754 -2.797 1.00 83.44 94 ARG A O 1
ATOM 758 N N . LYS A 1 95 ? 13.648 -7.602 -1.898 1.00 71.31 95 LYS A N 1
ATOM 759 C CA . LYS A 1 95 ? 13.969 -6.308 -2.485 1.00 71.31 95 LYS A CA 1
ATOM 760 C C . LYS A 1 95 ? 14.026 -6.452 -3.997 1.00 71.31 95 LYS A C 1
ATOM 762 O O . LYS A 1 95 ? 14.577 -7.425 -4.518 1.00 71.31 95 LYS A O 1
ATOM 767 N N . ALA A 1 96 ? 13.469 -5.475 -4.693 1.00 66.50 96 ALA A N 1
ATOM 768 C CA . ALA A 1 96 ? 13.699 -5.373 -6.118 1.00 66.50 96 ALA A CA 1
ATOM 769 C C . ALA A 1 96 ? 15.201 -5.125 -6.373 1.00 66.50 96 ALA A C 1
ATOM 771 O O . ALA A 1 96 ? 15.853 -4.480 -5.542 1.00 66.50 96 ALA A O 1
ATOM 772 N N . PRO A 1 97 ? 15.770 -5.627 -7.484 1.00 65.38 97 PRO A N 1
ATOM 773 C CA . PRO A 1 97 ? 17.115 -5.242 -7.898 1.00 65.38 97 PRO A CA 1
ATOM 774 C C . PRO A 1 97 ? 17.244 -3.713 -7.911 1.00 65.38 97 PRO A C 1
ATOM 776 O O . PRO A 1 97 ? 16.270 -3.025 -8.224 1.00 65.38 97 PRO A O 1
ATOM 779 N N . HIS A 1 98 ? 18.417 -3.181 -7.563 1.00 52.53 98 HIS A N 1
ATOM 780 C CA . HIS A 1 98 ? 18.648 -1.735 -7.491 1.00 52.53 98 HIS A CA 1
ATOM 781 C C . HIS A 1 98 ? 18.108 -1.030 -8.753 1.00 52.53 98 HIS A C 1
ATOM 783 O O . HIS A 1 98 ? 18.397 -1.458 -9.868 1.00 52.53 98 HIS A O 1
ATOM 789 N N . ASN A 1 99 ? 17.288 0.011 -8.563 1.00 56.00 99 ASN A N 1
ATOM 790 C CA . ASN A 1 99 ? 16.605 0.791 -9.612 1.00 56.00 99 ASN A CA 1
ATOM 791 C C . ASN A 1 99 ? 15.468 0.078 -10.372 1.00 56.00 99 ASN A C 1
ATOM 793 O O . ASN A 1 99 ? 15.013 0.572 -11.403 1.00 56.00 99 ASN A O 1
ATOM 797 N N . SER A 1 100 ? 14.980 -1.066 -9.887 1.00 64.19 100 SER A N 1
ATOM 798 C CA . SER A 1 100 ? 13.833 -1.739 -10.504 1.00 64.19 100 SER A CA 1
ATOM 799 C C . SER A 1 100 ? 12.526 -1.023 -10.201 1.00 64.19 100 SER A C 1
ATOM 801 O O . SER A 1 100 ? 12.257 -0.632 -9.065 1.00 64.19 100 SER A O 1
ATOM 803 N N . SER A 1 101 ? 11.678 -0.922 -11.219 1.00 68.81 101 SER A N 1
ATOM 804 C CA . SER A 1 101 ? 10.348 -0.349 -11.088 1.00 68.81 101 SER A CA 1
ATOM 805 C C . SER A 1 101 ? 9.421 -1.229 -10.247 1.00 68.81 101 SER A C 1
ATOM 807 O O . SER A 1 101 ? 9.268 -2.417 -10.558 1.00 68.81 101 SER A O 1
ATOM 809 N N . LEU A 1 102 ? 8.777 -0.646 -9.231 1.00 80.44 102 LEU A N 1
ATOM 810 C CA . LEU A 1 102 ? 7.794 -1.322 -8.379 1.00 80.44 102 LEU A CA 1
ATOM 811 C C . LEU A 1 102 ? 6.373 -0.928 -8.794 1.00 80.44 102 LEU A C 1
ATOM 813 O O . LEU A 1 102 ? 6.007 0.249 -8.802 1.00 80.44 102 LEU A O 1
ATOM 817 N N . GLY A 1 103 ? 5.549 -1.920 -9.105 1.00 86.75 103 GLY A N 1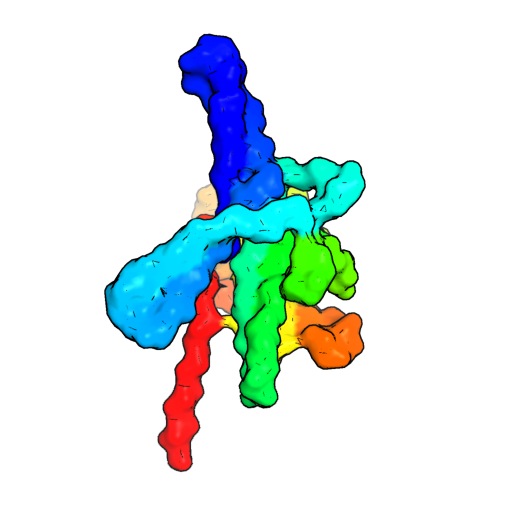
ATOM 818 C CA . GLY A 1 103 ? 4.098 -1.778 -9.174 1.00 86.75 103 GLY A CA 1
ATOM 819 C C . GLY A 1 103 ? 3.491 -2.054 -7.809 1.00 86.75 103 GLY A C 1
ATOM 820 O O . GLY A 1 103 ? 3.940 -2.972 -7.127 1.00 86.75 103 GLY A O 1
ATOM 821 N N . PHE A 1 104 ? 2.480 -1.285 -7.419 1.00 90.06 104 PHE A N 1
ATOM 822 C CA . PHE A 1 104 ? 1.762 -1.487 -6.165 1.00 90.06 104 PHE A CA 1
ATOM 823 C C . PHE A 1 104 ? 0.266 -1.329 -6.407 1.00 90.06 104 PHE A C 1
ATOM 825 O O . PHE A 1 104 ? -0.156 -0.308 -6.947 1.00 90.06 104 PHE A O 1
ATOM 832 N N . VAL A 1 105 ? -0.516 -2.359 -6.085 1.00 90.44 105 VAL A N 1
ATOM 833 C CA . VAL A 1 105 ? -1.965 -2.389 -6.328 1.00 90.44 105 VAL A CA 1
ATOM 834 C C . VAL A 1 105 ? -2.671 -3.238 -5.272 1.00 90.44 105 VAL A C 1
ATOM 836 O O . VAL A 1 105 ? -2.090 -4.184 -4.740 1.00 90.44 105 VAL A O 1
ATOM 839 N N . ALA A 1 106 ? -3.920 -2.895 -4.970 1.00 89.75 106 ALA A N 1
ATOM 840 C CA . ALA A 1 106 ? -4.811 -3.691 -4.136 1.00 89.75 106 ALA A CA 1
ATOM 841 C C . ALA A 1 106 ? -5.690 -4.587 -5.016 1.00 89.75 106 ALA A C 1
ATOM 843 O O . ALA A 1 106 ? -6.248 -4.113 -6.005 1.00 89.75 106 ALA A O 1
ATOM 844 N N . LEU A 1 107 ? -5.835 -5.860 -4.661 1.00 88.12 107 LEU A N 1
ATOM 845 C CA . LEU A 1 107 ? -6.752 -6.780 -5.334 1.00 88.12 107 LEU A CA 1
ATOM 846 C C . LEU A 1 107 ? -7.292 -7.782 -4.311 1.00 88.12 107 LEU A C 1
ATOM 848 O O . LEU A 1 107 ? -6.501 -8.399 -3.604 1.00 88.12 107 LEU A O 1
ATOM 852 N N . ASP A 1 108 ? -8.617 -7.937 -4.247 1.00 84.94 108 ASP A N 1
ATOM 853 C CA . ASP A 1 108 ? -9.289 -8.947 -3.408 1.00 84.94 108 ASP A CA 1
ATOM 854 C C . ASP A 1 108 ? -8.868 -8.897 -1.920 1.00 84.94 108 ASP A C 1
ATOM 856 O O . ASP A 1 108 ? -8.526 -9.899 -1.293 1.00 84.94 108 ASP A O 1
ATOM 860 N N . GLY A 1 109 ? -8.765 -7.684 -1.361 1.00 85.19 109 GLY A N 1
ATOM 861 C CA . GLY A 1 109 ? -8.330 -7.478 0.027 1.00 85.19 109 GLY A CA 1
ATOM 862 C C . GLY A 1 109 ? -6.854 -7.812 0.307 1.00 85.19 109 GLY A C 1
ATOM 863 O O . GLY A 1 109 ? -6.450 -7.928 1.468 1.00 85.19 109 GLY A O 1
ATOM 864 N N . GLU A 1 110 ? -6.026 -7.965 -0.726 1.00 91.81 110 GLU A N 1
ATOM 865 C CA . GLU A 1 110 ? -4.591 -8.228 -0.619 1.00 91.81 110 GLU A CA 1
ATOM 866 C C . GLU A 1 110 ? -3.767 -7.161 -1.348 1.00 91.81 110 GLU A C 1
ATOM 868 O O . GLU A 1 110 ? -4.236 -6.503 -2.281 1.00 91.81 110 GLU A O 1
ATOM 873 N N . LEU A 1 111 ? -2.512 -6.988 -0.926 1.00 93.31 111 LEU A N 1
ATOM 874 C CA . LEU A 1 111 ? -1.594 -6.030 -1.544 1.00 93.31 111 LEU A CA 1
ATOM 875 C C . LEU A 1 111 ? -0.624 -6.750 -2.474 1.00 93.31 111 LEU A C 1
ATOM 877 O O . LEU A 1 111 ? 0.027 -7.716 -2.079 1.00 93.31 111 LEU A O 1
ATOM 881 N N . TYR A 1 112 ? -0.484 -6.247 -3.692 1.00 92.75 112 TYR A N 1
ATOM 882 C CA . TYR A 1 112 ? 0.358 -6.824 -4.730 1.00 92.75 112 TYR A CA 1
ATOM 883 C C . TYR A 1 112 ? 1.514 -5.875 -5.023 1.00 92.75 112 TYR A C 1
ATOM 885 O O . TYR A 1 112 ? 1.311 -4.756 -5.493 1.00 92.75 112 TYR A O 1
ATOM 893 N N . VAL A 1 113 ? 2.736 -6.346 -4.783 1.00 91.69 113 VAL A N 1
ATOM 894 C CA . VAL A 1 113 ? 3.977 -5.667 -5.163 1.00 91.69 113 VAL A CA 1
ATOM 895 C C . VAL A 1 113 ? 4.568 -6.391 -6.363 1.00 91.69 113 VAL A C 1
ATOM 897 O O . VAL A 1 113 ? 4.919 -7.568 -6.282 1.00 91.69 113 VAL A O 1
ATOM 900 N N . MET A 1 114 ? 4.673 -5.696 -7.488 1.00 88.19 114 MET A N 1
ATOM 901 C CA . MET A 1 114 ? 5.065 -6.276 -8.769 1.00 88.19 114 MET A CA 1
ATOM 902 C C . MET A 1 114 ? 6.405 -5.724 -9.231 1.00 88.19 114 MET A C 1
ATOM 904 O O . MET A 1 114 ? 6.619 -4.514 -9.215 1.00 88.19 114 MET A O 1
ATOM 908 N N . THR A 1 115 ? 7.292 -6.598 -9.694 1.00 85.31 115 THR A N 1
ATOM 909 C CA . THR A 1 115 ? 8.592 -6.219 -10.245 1.00 85.31 115 THR A CA 1
ATOM 910 C C . THR A 1 115 ? 8.817 -6.854 -11.600 1.00 85.31 115 THR A C 1
ATOM 912 O O . THR A 1 115 ? 8.595 -8.051 -11.812 1.00 85.31 115 THR A O 1
ATOM 915 N N . HIS A 1 116 ? 9.275 -6.035 -12.542 1.00 76.88 116 HIS A N 1
ATOM 916 C CA . HIS A 1 116 ? 9.741 -6.546 -13.816 1.00 76.88 116 HIS A CA 1
ATOM 917 C C . HIS A 1 116 ? 11.076 -7.255 -13.591 1.00 76.88 116 HIS A C 1
ATOM 919 O O . HIS A 1 116 ? 12.072 -6.631 -13.232 1.00 76.88 116 HIS A O 1
ATOM 925 N N . SER A 1 117 ? 11.106 -8.562 -13.821 1.00 66.00 117 SER A N 1
ATOM 926 C CA . SER A 1 117 ? 12.352 -9.317 -13.893 1.00 66.00 117 SER A CA 1
ATOM 927 C C . SER A 1 117 ? 12.700 -9.471 -15.367 1.00 66.00 117 SER A C 1
ATOM 929 O O . SER A 1 117 ? 12.165 -10.322 -16.078 1.00 66.00 117 SER A O 1
ATOM 931 N N . SER A 1 118 ? 13.568 -8.598 -15.872 1.00 53.44 118 SER A N 1
ATOM 932 C CA . SER A 1 118 ? 14.259 -8.917 -17.112 1.00 53.44 118 SER A CA 1
ATOM 933 C C . SER A 1 118 ? 15.326 -9.947 -16.755 1.00 53.44 118 SER A C 1
ATOM 935 O O . SER A 1 118 ? 16.199 -9.701 -15.926 1.00 53.44 118 SER A O 1
ATOM 937 N N . VAL A 1 119 ? 15.256 -11.128 -17.365 1.00 45.06 119 VAL A N 1
ATOM 938 C CA . VAL A 1 119 ? 16.396 -12.049 -17.407 1.00 45.06 119 VAL A CA 1
ATOM 939 C C . VAL A 1 119 ? 17.443 -11.390 -18.305 1.00 45.06 119 VAL A C 1
ATOM 941 O O . VAL A 1 119 ? 17.534 -11.679 -19.499 1.00 45.06 119 VAL A O 1
ATOM 944 N N . VAL A 1 120 ? 18.159 -10.408 -17.765 1.00 40.84 120 VAL A N 1
ATOM 945 C CA . VAL A 1 120 ? 19.401 -9.923 -18.352 1.00 40.84 120 VAL A CA 1
ATOM 946 C C . VAL A 1 120 ? 20.486 -10.779 -17.728 1.00 40.84 120 VAL A C 1
ATOM 948 O O . VAL A 1 120 ? 20.953 -10.503 -16.627 1.00 40.84 120 VAL A O 1
ATOM 951 N N . ASP A 1 121 ? 20.849 -11.852 -18.429 1.00 37.75 121 ASP A N 1
ATOM 952 C CA . ASP A 1 121 ? 22.143 -12.492 -18.227 1.00 37.75 121 ASP A CA 1
ATOM 953 C C . ASP A 1 121 ? 23.205 -11.388 -18.315 1.00 37.75 121 ASP A C 1
ATOM 955 O O . ASP A 1 121 ? 23.407 -10.796 -19.379 1.00 37.75 121 ASP A O 1
ATOM 959 N N . MET A 1 122 ? 23.881 -11.087 -17.204 1.00 38.12 122 MET A N 1
ATOM 960 C CA . MET A 1 122 ? 24.968 -10.099 -17.138 1.00 38.12 122 MET A CA 1
ATOM 961 C C . MET A 1 122 ? 26.229 -10.526 -17.927 1.00 38.12 122 MET A C 1
ATOM 963 O O . MET A 1 122 ? 27.303 -9.971 -17.722 1.00 38.12 122 MET A O 1
ATOM 967 N N . THR A 1 123 ? 26.134 -11.491 -18.846 1.00 36.12 123 THR A N 1
ATOM 968 C CA . THR A 1 123 ? 27.282 -12.074 -19.562 1.00 36.12 123 THR A CA 1
ATOM 969 C C . THR A 1 123 ? 27.166 -12.121 -21.089 1.00 36.12 123 THR A C 1
ATOM 971 O O . THR A 1 123 ? 28.052 -12.677 -21.730 1.00 36.12 123 THR A O 1
ATOM 974 N N . GLU A 1 124 ? 26.177 -11.489 -21.733 1.00 40.06 124 GLU A N 1
ATOM 975 C CA . GLU A 1 124 ? 26.132 -11.430 -23.211 1.00 40.06 124 GLU A CA 1
ATOM 976 C C . GLU A 1 124 ? 26.344 -10.014 -23.781 1.00 40.06 124 GLU A C 1
ATOM 978 O O . GLU A 1 124 ? 25.490 -9.439 -24.454 1.00 40.06 124 GLU A O 1
ATOM 983 N N . THR A 1 125 ? 27.564 -9.481 -23.651 1.00 39.81 125 THR A N 1
ATOM 984 C CA . THR A 1 125 ? 28.056 -8.338 -24.454 1.00 39.81 125 THR A CA 1
ATOM 985 C C . THR A 1 125 ? 28.262 -8.667 -25.946 1.00 39.81 125 THR A C 1
ATOM 987 O O . THR A 1 125 ? 28.874 -7.884 -26.668 1.00 39.81 125 THR A O 1
ATOM 990 N N . ARG A 1 126 ? 27.734 -9.786 -26.475 1.00 44.38 126 ARG A N 1
ATOM 991 C CA . ARG A 1 126 ? 28.031 -10.235 -27.853 1.00 44.38 126 ARG A CA 1
ATOM 992 C C . ARG A 1 126 ? 26.848 -10.572 -28.764 1.00 44.38 126 ARG A C 1
ATOM 994 O O . ARG A 1 126 ? 27.083 -10.999 -29.891 1.00 44.38 126 ARG A O 1
ATOM 1001 N N . ARG A 1 127 ? 25.586 -10.389 -28.361 1.00 42.97 127 ARG A N 1
ATOM 1002 C CA . ARG A 1 127 ? 24.435 -10.777 -29.212 1.00 42.97 127 ARG A CA 1
ATOM 1003 C C . ARG A 1 127 ? 23.360 -9.701 -29.351 1.00 42.97 127 ARG A C 1
ATOM 1005 O O . ARG A 1 127 ? 22.192 -9.911 -29.039 1.00 42.97 127 ARG A O 1
ATOM 1012 N N . ARG A 1 128 ? 23.745 -8.557 -29.923 1.00 45.91 128 ARG A N 1
ATOM 1013 C CA . ARG A 1 128 ? 22.839 -7.443 -30.272 1.00 45.91 128 ARG A CA 1
ATOM 1014 C C . ARG A 1 128 ? 21.811 -7.734 -31.384 1.00 45.91 128 ARG A C 1
ATOM 1016 O O . ARG A 1 128 ? 21.019 -6.860 -31.694 1.00 45.91 128 ARG A O 1
ATOM 1023 N N . THR A 1 129 ? 21.756 -8.936 -31.961 1.00 42.03 129 THR A N 1
ATOM 1024 C CA . THR A 1 129 ? 20.868 -9.241 -33.107 1.00 42.03 129 THR A CA 1
ATOM 1025 C C . THR A 1 129 ? 19.801 -10.314 -32.846 1.00 42.03 129 THR A C 1
ATOM 1027 O O . THR A 1 129 ? 19.006 -10.606 -33.734 1.00 42.03 129 THR A O 1
ATOM 1030 N N . ARG A 1 130 ? 19.708 -10.886 -31.633 1.00 44.38 130 ARG A N 1
ATOM 1031 C CA . ARG A 1 130 ? 18.714 -11.935 -31.286 1.00 44.38 130 ARG A CA 1
ATOM 1032 C C . ARG A 1 130 ? 17.749 -11.568 -30.146 1.00 44.38 130 ARG A C 1
ATOM 1034 O O . ARG A 1 130 ? 17.079 -12.444 -29.607 1.00 44.38 130 ARG A O 1
ATOM 1041 N N . GLN A 1 131 ? 17.644 -10.291 -29.775 1.00 47.66 131 GLN A N 1
ATOM 1042 C CA . GLN A 1 131 ? 16.875 -9.869 -28.593 1.00 47.66 131 GLN A CA 1
ATOM 1043 C C . GLN A 1 131 ? 15.357 -9.690 -28.805 1.00 47.66 131 GLN A C 1
ATOM 1045 O O . GLN A 1 131 ? 14.634 -9.473 -27.840 1.00 47.66 131 GLN A O 1
ATOM 1050 N N . HIS A 1 132 ? 14.818 -9.867 -30.015 1.00 45.62 132 HIS A N 1
ATOM 1051 C CA . HIS A 1 132 ? 13.411 -9.535 -30.300 1.00 45.62 132 HIS A CA 1
ATOM 1052 C C . HIS A 1 132 ? 12.329 -10.548 -29.858 1.00 45.62 132 HIS A C 1
ATOM 1054 O O . HIS A 1 132 ? 11.186 -10.413 -30.284 1.00 45.62 132 HIS A O 1
ATOM 1060 N N . LYS A 1 133 ? 12.610 -11.559 -29.018 1.00 49.25 133 LYS A N 1
ATOM 1061 C CA . LYS A 1 133 ? 11.577 -12.557 -28.629 1.00 49.25 133 LYS A CA 1
ATOM 1062 C C . LYS A 1 133 ? 11.609 -13.082 -27.185 1.00 49.25 133 LYS A C 1
ATOM 1064 O O . LYS A 1 133 ? 10.962 -14.091 -26.908 1.00 49.25 133 LYS A O 1
ATOM 1069 N N . ARG A 1 134 ? 12.317 -12.460 -26.235 1.00 53.62 134 ARG A N 1
ATOM 1070 C CA . ARG A 1 134 ? 12.223 -12.903 -24.828 1.00 53.62 134 ARG A CA 1
ATOM 1071 C C . ARG A 1 134 ? 11.068 -12.179 -24.131 1.00 53.62 134 ARG A C 1
ATOM 1073 O O . ARG A 1 134 ? 11.186 -11.008 -23.798 1.00 53.62 134 ARG A O 1
ATOM 1080 N N . LYS A 1 135 ? 9.950 -12.890 -23.929 1.00 60.88 135 LYS A N 1
ATOM 1081 C CA . LYS A 1 135 ? 8.857 -12.443 -23.050 1.00 60.88 135 LYS A CA 1
ATOM 1082 C C . LYS A 1 135 ? 9.438 -12.244 -21.648 1.00 60.88 135 LYS A C 1
ATOM 1084 O O . LYS A 1 135 ? 9.945 -13.208 -21.076 1.00 60.88 135 LYS A O 1
ATOM 1089 N N . GLY A 1 136 ? 9.412 -11.018 -21.131 1.00 72.94 136 GLY A N 1
ATOM 1090 C CA . GLY A 1 136 ? 9.857 -10.746 -19.765 1.00 72.94 136 GLY A CA 1
ATOM 1091 C C . GLY A 1 136 ? 8.978 -11.468 -18.738 1.00 72.94 136 GLY A C 1
ATOM 1092 O O . GLY A 1 136 ? 7.859 -11.898 -19.044 1.00 72.94 136 GLY A O 1
ATOM 1093 N N . THR A 1 137 ? 9.486 -11.622 -17.519 1.00 78.75 137 THR A N 1
ATOM 1094 C CA . THR A 1 137 ? 8.748 -12.232 -16.410 1.00 78.75 137 THR A CA 1
ATOM 1095 C C . THR A 1 137 ? 8.365 -11.177 -15.386 1.00 78.75 137 THR A C 1
ATOM 1097 O O . THR A 1 137 ? 9.157 -10.302 -15.032 1.00 78.75 137 THR A O 1
ATOM 1100 N N . LEU A 1 138 ? 7.140 -11.270 -14.888 1.00 83.94 138 LEU A N 1
ATOM 1101 C CA . LEU A 1 138 ? 6.641 -10.457 -13.794 1.00 83.94 138 LEU A CA 1
ATOM 1102 C C . LEU A 1 138 ? 6.753 -11.270 -12.507 1.00 83.94 138 LEU A C 1
ATOM 1104 O O . LEU A 1 138 ? 6.181 -12.358 -12.405 1.00 83.94 138 LEU A O 1
ATOM 1108 N N . PHE A 1 139 ? 7.501 -10.751 -11.541 1.00 87.00 139 PHE A N 1
ATOM 1109 C CA . PHE A 1 139 ? 7.546 -11.303 -10.197 1.00 87.00 139 PHE A CA 1
ATOM 1110 C C . PHE A 1 139 ? 6.583 -10.521 -9.310 1.00 87.00 139 PHE A C 1
ATOM 1112 O O . PHE A 1 139 ? 6.603 -9.294 -9.288 1.00 87.00 139 PHE A O 1
ATOM 1119 N N . ILE A 1 140 ? 5.716 -11.231 -8.602 1.00 90.50 140 ILE A N 1
ATOM 1120 C CA . ILE A 1 140 ? 4.642 -10.659 -7.799 1.00 90.50 140 ILE A CA 1
ATOM 1121 C C . ILE A 1 140 ? 4.805 -11.167 -6.372 1.00 90.50 140 ILE A C 1
ATOM 1123 O O . ILE A 1 140 ? 4.872 -12.374 -6.137 1.00 90.50 140 ILE A O 1
ATOM 1127 N N . GLN A 1 141 ? 4.849 -10.249 -5.415 1.00 93.31 141 GLN A N 1
ATOM 1128 C CA . GLN A 1 141 ? 4.815 -10.536 -3.986 1.00 93.31 141 GLN A CA 1
ATOM 1129 C C . GLN A 1 141 ? 3.474 -10.065 -3.445 1.00 93.31 141 GLN A C 1
ATOM 1131 O O . GLN A 1 141 ? 3.117 -8.899 -3.597 1.00 93.31 141 GLN A O 1
ATOM 1136 N N . ILE A 1 142 ? 2.726 -10.989 -2.856 1.00 95.06 142 ILE A N 1
ATOM 1137 C CA . ILE A 1 142 ? 1.344 -10.782 -2.437 1.00 95.06 142 ILE A CA 1
ATOM 1138 C C . ILE A 1 142 ? 1.307 -10.825 -0.917 1.00 95.06 142 ILE A C 1
ATOM 1140 O O . ILE A 1 142 ? 1.723 -11.819 -0.311 1.00 95.06 142 ILE A O 1
ATOM 1144 N N . TYR A 1 143 ? 0.808 -9.755 -0.315 1.00 95.81 143 TYR A N 1
ATOM 1145 C CA . TYR A 1 143 ? 0.627 -9.628 1.119 1.00 95.81 143 TYR A CA 1
ATOM 1146 C C . TYR A 1 143 ? -0.841 -9.803 1.486 1.00 95.81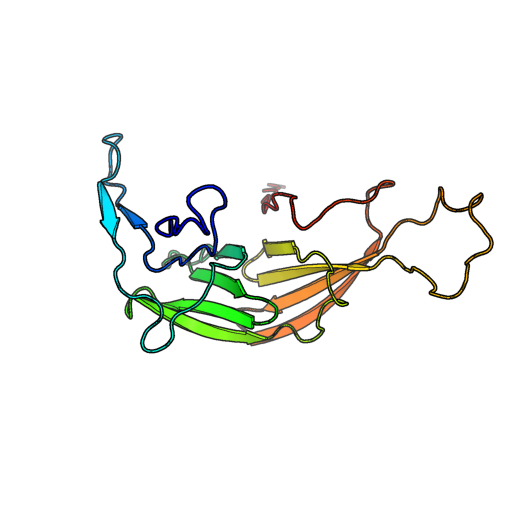 143 TYR A C 1
ATOM 1148 O O . TYR A 1 143 ? -1.703 -9.046 1.033 1.00 95.81 143 TYR A O 1
ATOM 1156 N N . ASN A 1 144 ? -1.123 -10.789 2.334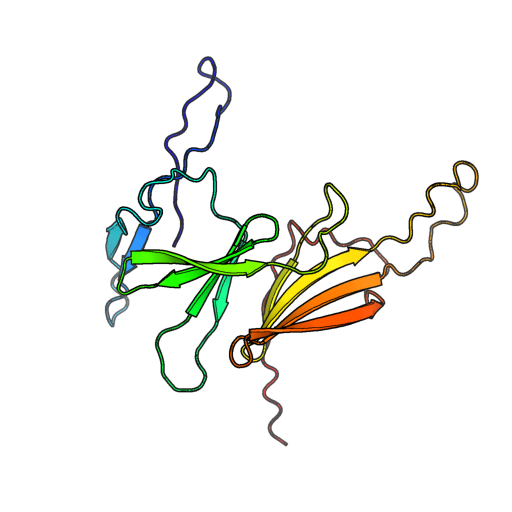 1.00 93.12 144 ASN A N 1
ATOM 1157 C CA . ASN A 1 144 ? -2.462 -11.000 2.856 1.00 93.12 144 ASN A CA 1
ATOM 1158 C C . ASN A 1 144 ? -2.686 -10.128 4.097 1.00 93.12 144 ASN A C 1
ATOM 1160 O O . ASN A 1 144 ? -2.086 -10.378 5.144 1.00 93.12 144 ASN A O 1
ATOM 1164 N N . LEU A 1 145 ? -3.588 -9.148 3.998 1.00 90.44 145 LEU A N 1
ATOM 1165 C CA . LEU A 1 145 ? -3.857 -8.189 5.075 1.00 90.44 145 LEU A CA 1
ATOM 1166 C C . LEU A 1 145 ? -4.454 -8.828 6.335 1.00 90.44 145 LEU A C 1
ATOM 1168 O O . LEU A 1 145 ? -4.205 -8.332 7.434 1.00 90.44 145 LEU A O 1
ATOM 1172 N N . LYS A 1 146 ? -5.224 -9.915 6.192 1.00 88.62 146 LYS A N 1
ATOM 1173 C CA . LYS A 1 146 ? -5.900 -10.606 7.307 1.00 88.62 146 LYS A CA 1
ATOM 1174 C C . LYS A 1 146 ? -4.936 -11.528 8.056 1.00 88.62 146 LYS A C 1
ATOM 1176 O O . LYS A 1 146 ? -4.868 -11.503 9.278 1.00 88.62 146 LYS A O 1
ATOM 1181 N N . LYS A 1 147 ? -4.165 -12.324 7.315 1.00 92.06 147 LYS A N 1
ATOM 1182 C CA . LYS A 1 147 ? -3.218 -13.313 7.852 1.00 92.06 147 LYS A CA 1
ATOM 1183 C C . LYS A 1 147 ? -1.854 -12.717 8.187 1.00 92.06 147 LYS A C 1
ATOM 1185 O O . LYS A 1 147 ? -1.071 -13.370 8.864 1.00 92.06 147 LYS A O 1
ATOM 1190 N N . LYS A 1 148 ? -1.554 -11.512 7.693 1.00 92.12 148 LYS A N 1
ATOM 1191 C CA . LYS A 1 148 ? -0.246 -10.850 7.813 1.00 92.12 148 LYS A CA 1
ATOM 1192 C C . LYS A 1 148 ? 0.904 -11.691 7.242 1.00 92.12 148 LYS A C 1
ATOM 1194 O O . LYS A 1 148 ? 2.039 -11.613 7.701 1.00 92.12 148 LYS A O 1
ATOM 1199 N N . THR A 1 149 ? 0.619 -12.491 6.214 1.00 95.56 149 THR A N 1
ATOM 1200 C CA . THR A 1 149 ? 1.582 -13.401 5.577 1.00 95.56 149 THR A CA 1
ATOM 1201 C C . THR A 1 149 ? 1.869 -13.009 4.138 1.00 95.56 149 THR A C 1
ATOM 1203 O O . THR A 1 149 ? 0.983 -12.535 3.425 1.00 95.56 149 THR A O 1
ATOM 1206 N N . TRP A 1 150 ? 3.082 -13.314 3.686 1.00 96.44 150 TRP A N 1
ATOM 1207 C CA . TRP A 1 150 ? 3.509 -13.122 2.306 1.00 96.44 150 TRP A CA 1
ATOM 1208 C C . TRP A 1 150 ? 3.445 -14.414 1.495 1.00 96.44 150 TRP A C 1
ATOM 1210 O O . TRP A 1 150 ? 3.772 -15.493 1.988 1.00 96.44 150 TRP A O 1
ATOM 1220 N N . ARG A 1 151 ? 3.104 -14.284 0.213 1.00 95.44 151 ARG A N 1
ATOM 1221 C CA . ARG A 1 151 ? 3.327 -15.306 -0.816 1.00 95.44 151 ARG A CA 1
ATOM 1222 C C . ARG A 1 151 ? 3.924 -14.671 -2.067 1.00 95.44 151 ARG A C 1
ATOM 1224 O O . ARG A 1 151 ? 3.928 -13.451 -2.212 1.00 95.44 151 ARG A O 1
ATOM 1231 N N . SER A 1 152 ? 4.441 -15.489 -2.975 1.00 92.06 152 SER A N 1
ATOM 1232 C CA . SER A 1 152 ? 5.028 -14.994 -4.223 1.00 92.06 152 SER A CA 1
ATOM 1233 C C . SER A 1 152 ? 4.587 -15.815 -5.423 1.00 92.06 152 SER A C 1
ATOM 1235 O O . SER A 1 152 ? 4.365 -17.018 -5.298 1.00 92.06 152 SER A O 1
ATOM 1237 N N . LEU A 1 153 ? 4.485 -15.159 -6.573 1.00 90.38 153 LEU A N 1
ATOM 1238 C CA . LEU A 1 153 ? 4.121 -15.746 -7.855 1.00 90.38 153 LEU A CA 1
ATOM 1239 C C . LEU A 1 153 ? 5.029 -15.173 -8.946 1.00 90.38 153 LEU A C 1
ATOM 1241 O O . LEU A 1 153 ? 5.387 -13.999 -8.922 1.00 90.38 153 LEU A O 1
ATOM 1245 N N . VAL A 1 154 ? 5.389 -16.000 -9.924 1.00 87.69 154 VAL A N 1
ATOM 1246 C CA . VAL A 1 154 ? 6.093 -15.569 -11.136 1.00 87.69 154 VAL A CA 1
ATOM 1247 C C . VAL A 1 154 ? 5.179 -15.860 -12.315 1.00 87.69 154 VAL A C 1
ATOM 1249 O O . VAL A 1 154 ? 4.696 -16.983 -12.456 1.00 87.69 154 VAL A O 1
ATOM 1252 N N . THR A 1 155 ? 4.957 -14.874 -13.175 1.00 85.06 155 THR A N 1
ATOM 1253 C CA . THR A 1 155 ? 4.171 -15.048 -14.399 1.00 85.06 155 THR A CA 1
ATOM 1254 C C . THR A 1 155 ? 4.900 -14.485 -15.614 1.00 85.06 155 THR A C 1
ATOM 1256 O O . THR A 1 155 ? 5.802 -13.654 -15.501 1.00 85.06 155 THR A O 1
ATOM 1259 N N . LYS A 1 156 ? 4.536 -14.960 -16.804 1.00 83.12 156 LYS A N 1
ATOM 1260 C CA . LYS A 1 156 ? 5.032 -14.396 -18.064 1.00 83.12 156 LYS A CA 1
ATOM 1261 C C . LYS A 1 156 ? 4.273 -13.105 -18.340 1.00 83.12 156 LYS A C 1
ATOM 1263 O O . LYS A 1 156 ? 3.053 -13.074 -18.194 1.00 83.12 156 LYS A O 1
ATOM 1268 N N . LEU A 1 157 ? 4.970 -12.062 -18.779 1.00 75.12 157 LEU A N 1
ATOM 1269 C CA . LEU A 1 157 ? 4.293 -10.843 -19.208 1.00 75.12 157 LEU A CA 1
ATOM 1270 C C . LEU A 1 157 ? 3.419 -11.149 -20.432 1.00 75.12 157 LEU A C 1
ATOM 1272 O O . LEU A 1 157 ? 3.893 -11.796 -21.375 1.00 75.12 157 LEU A O 1
ATOM 1276 N N . PRO A 1 158 ? 2.157 -10.684 -20.441 1.00 70.56 158 PRO A N 1
ATOM 1277 C CA . PRO A 1 158 ? 1.290 -10.838 -21.604 1.00 70.56 158 PRO A CA 1
ATOM 1278 C C . PRO A 1 158 ? 1.735 -9.932 -22.763 1.00 70.56 158 PRO A C 1
ATOM 1280 O O . PRO A 1 158 ? 1.323 -10.139 -23.901 1.00 70.56 158 PRO A O 1
ATOM 1283 N N . PHE A 1 159 ? 2.617 -8.968 -22.490 1.00 70.88 159 PHE A N 1
ATOM 1284 C CA . PHE A 1 159 ? 3.113 -7.990 -23.447 1.00 70.88 159 PHE A CA 1
ATOM 1285 C C . PHE A 1 159 ? 4.409 -8.454 -24.117 1.00 70.88 159 PHE A C 1
ATOM 1287 O O . PHE A 1 159 ? 5.296 -9.035 -23.489 1.00 70.88 159 PHE A O 1
ATOM 1294 N N . SER A 1 160 ? 4.520 -8.181 -25.415 1.00 67.44 160 SER A N 1
ATOM 1295 C CA . SER A 1 160 ? 5.729 -8.420 -26.211 1.00 67.44 160 SER A CA 1
ATOM 1296 C C . SER A 1 160 ? 6.749 -7.280 -26.123 1.00 67.44 160 SER A C 1
ATOM 1298 O O . SER A 1 160 ? 7.862 -7.431 -26.622 1.00 67.44 160 SER A O 1
ATOM 1300 N N . TYR A 1 161 ? 6.380 -6.160 -25.500 1.00 67.31 161 TYR A N 1
ATOM 1301 C CA . TYR A 1 161 ? 7.203 -4.968 -25.317 1.00 67.31 161 TYR A CA 1
ATOM 1302 C C . TYR A 1 161 ? 7.424 -4.688 -23.821 1.00 67.31 161 TYR A C 1
ATOM 1304 O O . TYR A 1 161 ? 6.606 -5.101 -22.993 1.00 67.31 161 TYR A O 1
ATOM 1312 N N . PRO A 1 162 ? 8.531 -4.019 -23.453 1.00 66.88 162 PRO A N 1
ATOM 1313 C CA . PRO A 1 162 ? 8.785 -3.645 -22.067 1.00 66.88 162 PRO A CA 1
ATOM 1314 C C . PRO A 1 162 ? 7.733 -2.637 -21.590 1.00 66.88 162 PRO A C 1
ATOM 1316 O O . PRO A 1 162 ? 7.479 -1.638 -22.259 1.00 66.88 162 PRO A O 1
ATOM 1319 N N . ILE A 1 163 ? 7.134 -2.901 -20.428 1.00 71.50 163 ILE A N 1
ATOM 1320 C CA . ILE A 1 163 ? 6.260 -1.950 -19.738 1.00 71.50 163 ILE A CA 1
ATOM 1321 C C . ILE A 1 163 ? 7.048 -1.291 -18.623 1.00 71.50 163 ILE A C 1
ATOM 1323 O O . ILE A 1 163 ? 7.633 -1.974 -17.781 1.00 71.50 163 ILE A O 1
ATOM 1327 N N . ASP A 1 164 ? 7.003 0.035 -18.598 1.00 73.25 164 ASP A N 1
ATOM 1328 C CA . ASP A 1 164 ? 7.472 0.804 -17.460 1.00 73.25 164 ASP A CA 1
ATOM 1329 C C . ASP A 1 164 ? 6.412 0.801 -16.351 1.00 73.25 164 ASP A C 1
ATOM 1331 O O . ASP A 1 164 ? 5.456 1.576 -16.354 1.00 73.25 164 ASP A O 1
ATOM 1335 N N . ILE A 1 165 ? 6.585 -0.107 -15.392 1.00 74.94 165 ILE A N 1
ATOM 1336 C CA . ILE A 1 165 ? 5.664 -0.276 -14.263 1.00 74.94 165 ILE A CA 1
ATOM 1337 C C . ILE A 1 165 ? 5.721 0.935 -13.309 1.00 74.94 165 ILE A C 1
ATOM 1339 O O . ILE A 1 165 ? 4.788 1.153 -12.534 1.00 74.94 165 ILE A O 1
ATOM 1343 N N . ASN A 1 166 ? 6.781 1.754 -13.344 1.00 70.00 166 ASN A N 1
ATOM 1344 C CA . ASN A 1 166 ? 6.861 2.927 -12.472 1.00 70.00 166 ASN A CA 1
ATOM 1345 C C . ASN A 1 166 ? 5.819 3.968 -12.850 1.00 70.00 166 ASN A C 1
ATOM 1347 O O . ASN A 1 166 ? 5.123 4.453 -11.957 1.00 70.00 166 ASN A O 1
ATOM 1351 N N . ASN A 1 167 ? 5.711 4.238 -14.149 1.00 69.62 167 ASN A N 1
ATOM 1352 C CA . ASN A 1 167 ? 4.825 5.246 -14.720 1.00 69.62 167 ASN A CA 1
ATOM 1353 C C . ASN A 1 167 ? 3.442 4.695 -15.096 1.00 69.62 167 ASN A C 1
ATOM 1355 O O . ASN A 1 167 ? 2.525 5.465 -15.373 1.00 69.62 167 ASN A O 1
ATOM 1359 N N . ALA A 1 168 ? 3.269 3.372 -15.100 1.00 73.00 168 ALA A N 1
ATOM 1360 C CA . ALA A 1 168 ? 1.971 2.760 -15.327 1.00 73.00 168 ALA A CA 1
ATOM 1361 C C . ALA A 1 168 ? 1.009 3.040 -14.161 1.00 73.00 168 ALA A C 1
ATOM 1363 O O . ALA A 1 168 ? 1.317 2.778 -12.995 1.00 73.00 168 ALA A O 1
ATOM 1364 N N . ILE A 1 169 ? -0.196 3.499 -14.498 1.00 71.88 169 ILE A N 1
ATOM 1365 C CA . ILE A 1 169 ? -1.321 3.531 -13.564 1.00 71.88 169 ILE A CA 1
ATOM 1366 C C . ILE A 1 169 ? -1.879 2.111 -13.476 1.00 71.88 169 ILE A C 1
ATOM 1368 O O . ILE A 1 169 ? -2.288 1.528 -14.481 1.00 71.88 169 ILE A O 1
ATOM 1372 N N . LEU A 1 170 ? -1.871 1.546 -12.272 1.00 76.38 170 LEU A N 1
ATOM 1373 C CA . LEU A 1 170 ? -2.435 0.232 -11.986 1.00 76.38 170 LEU A CA 1
ATOM 1374 C C . LEU A 1 170 ? -3.792 0.417 -11.317 1.00 76.38 170 LEU A C 1
ATOM 1376 O O . LEU A 1 170 ? -3.922 1.194 -10.376 1.00 76.38 170 LEU A O 1
ATOM 1380 N N . SER A 1 171 ? -4.793 -0.308 -11.802 1.00 70.00 171 SER A N 1
ATOM 1381 C CA . SER A 1 171 ? -6.151 -0.269 -11.271 1.00 70.00 171 SER A CA 1
ATOM 1382 C C . SER A 1 171 ? -6.698 -1.687 -11.184 1.00 70.00 171 SER A C 1
ATOM 1384 O O . SER A 1 171 ? -6.437 -2.517 -12.060 1.00 70.00 171 SER A O 1
ATOM 1386 N N . SER A 1 172 ? -7.420 -1.973 -10.105 1.00 72.81 172 SER A N 1
ATOM 1387 C CA . SER A 1 172 ? -8.203 -3.192 -9.964 1.00 72.81 172 SER A CA 1
ATOM 1388 C C . SER A 1 172 ? -9.483 -3.073 -10.790 1.00 72.81 172 SER A C 1
ATOM 1390 O O . SER A 1 172 ? -10.199 -2.078 -10.725 1.00 72.81 172 SER A O 1
ATOM 1392 N N . ILE A 1 173 ? -9.779 -4.110 -11.573 1.00 71.94 173 ILE A N 1
ATOM 1393 C CA . ILE A 1 173 ? -11.045 -4.234 -12.296 1.00 71.94 173 ILE A CA 1
ATOM 1394 C C . ILE A 1 173 ? -11.763 -5.453 -11.726 1.00 71.94 173 ILE A C 1
ATOM 1396 O O . ILE A 1 173 ? -11.301 -6.581 -11.896 1.00 71.94 173 ILE A O 1
ATOM 1400 N N . CYS A 1 174 ? -12.894 -5.229 -11.059 1.00 65.31 174 CYS A N 1
ATOM 1401 C CA . CYS A 1 174 ? -13.774 -6.307 -10.620 1.00 65.31 174 CYS A CA 1
ATOM 1402 C C . CYS A 1 174 ? -14.681 -6.716 -11.784 1.00 65.31 174 CYS A C 1
ATOM 1404 O O . CYS A 1 174 ? -15.604 -5.993 -12.159 1.00 65.31 174 CYS A O 1
ATOM 1406 N N . LEU A 1 175 ? -14.414 -7.880 -12.377 1.00 65.00 175 LEU A N 1
ATOM 1407 C CA . LEU A 1 175 ? -15.301 -8.474 -13.373 1.00 65.00 175 LEU A CA 1
ATOM 1408 C C . LEU A 1 175 ? -16.432 -9.213 -12.648 1.00 65.00 175 LEU A C 1
ATOM 1410 O O . LEU A 1 175 ? -16.286 -10.372 -12.271 1.00 65.00 175 LEU A O 1
ATOM 1414 N N . ASN A 1 176 ? -17.567 -8.540 -12.456 1.00 52.34 176 ASN A N 1
ATOM 1415 C CA . ASN A 1 176 ? -18.779 -9.163 -11.924 1.00 52.34 176 ASN A CA 1
ATOM 1416 C C . ASN A 1 176 ? -19.425 -10.047 -13.000 1.00 52.34 176 ASN A C 1
ATOM 1418 O O . ASN A 1 176 ? -20.319 -9.605 -13.722 1.00 52.34 176 ASN A O 1
ATOM 1422 N N . TRP A 1 177 ? -18.982 -11.298 -13.120 1.00 48.75 177 TRP A N 1
ATOM 1423 C CA . TRP A 1 177 ? -19.697 -12.288 -13.922 1.00 48.75 177 TRP A CA 1
ATOM 1424 C C . TRP A 1 177 ? -20.871 -12.829 -13.103 1.00 48.75 177 TRP A C 1
ATOM 1426 O O . TRP A 1 177 ? -20.696 -13.670 -12.225 1.00 48.75 177 TRP A O 1
ATOM 1436 N N . LYS A 1 178 ? -22.080 -12.325 -13.368 1.00 43.12 178 LYS A N 1
ATOM 1437 C CA . LYS A 1 178 ? -23.303 -13.043 -12.995 1.00 43.12 178 LYS A CA 1
ATOM 1438 C C . LYS A 1 178 ? -23.463 -14.193 -13.992 1.00 43.12 178 LYS A C 1
ATOM 1440 O O . LYS A 1 178 ? -23.672 -13.927 -15.175 1.00 43.12 178 LYS A O 1
ATOM 1445 N N . VAL A 1 179 ? -23.293 -15.430 -13.525 1.00 49.66 179 VAL A N 1
ATOM 1446 C CA . VAL A 1 179 ? -23.741 -16.646 -14.229 1.00 49.66 179 VAL A CA 1
ATOM 1447 C C . VAL A 1 179 ? -25.161 -16.949 -13.784 1.00 49.66 179 VAL A C 1
ATOM 1449 O O . VAL A 1 179 ? -25.410 -16.831 -12.563 1.00 49.66 179 VAL A O 1
#